Protein AF-A0AAP8GF86-F1 (afdb_monomer)

Foldseek 3Di:
DDDDDPVVCVVVVVVCPPPCVPVDVCPVQVVPEDPDPDWDKDKDWDADPNDIKIKIKTKYADPQQDPPTRPIDMDMDMPDPDDPVVVVVVVVVVCVVPRD

Mean predicted aligned error: 5.49 Å

InterPro domains:
  IPR002813 Arginine biosynthesis protein ArgJ [PF01960] (2-100)
  IPR002813 Arginine biosynthesis protein ArgJ [PTHR23100] (2-100)
  IPR016117 ArgJ-like domain superfamily [SSF56266] (2-100)

Solvent-accessible surface area (backbone atoms only — not comparable to full-atom values): 6351 Å² total; per-residue (Å²): 138,92,76,81,78,64,58,69,60,50,54,62,52,58,72,53,71,79,44,66,93,72,67,51,92,62,50,68,51,57,71,65,50,76,86,43,94,67,72,44,71,52,74,51,74,48,76,56,96,88,38,84,33,45,41,37,38,38,44,38,66,71,60,68,74,44,70,92,65,44,72,60,49,76,49,77,48,64,75,63,92,68,57,69,69,58,53,50,52,52,49,52,56,51,40,63,76,67,78,81

Secondary structure (DSSP, 8-state):
--PPP-HHHHHHHHHTTT-GGG--TTHHHHHT-SS-SS-EEEEEEEEETTEEEEEEEEEE-SSS--TTS---EEEEEE-----HHHHHHHHHHHHHTTT-

Sequence (100 aa):
MGEYLPMDKIKTGTEHIKDTNFATPGAFNEAILTTDTCTKHIAVSLKIDGKTVTIGGSAKGSGMIHPNMATMLAFITTDASIESNTLHQLLKSSTDHTFN

Organism: NCBI:txid158836

Radius of gyration: 16.62 Å; Cα contacts (8 Å, |Δi|>4): 93; chains: 1; bounding box: 40×23×39 Å

Structure (mmCIF, N/CA/C/O backbone):
data_AF-A0AAP8GF86-F1
#
_entry.id   AF-A0AAP8GF86-F1
#
loop_
_atom_site.group_PDB
_atom_site.id
_atom_site.type_symbol
_atom_site.label_atom_id
_atom_site.label_alt_id
_atom_site.label_comp_id
_atom_site.label_asym_id
_atom_site.label_entity_id
_atom_site.label_seq_id
_atom_site.pdbx_PDB_ins_code
_atom_site.Cartn_x
_atom_site.Cartn_y
_atom_site.Cartn_z
_atom_site.occupancy
_atom_site.B_iso_or_equiv
_atom_site.auth_seq_id
_atom_site.auth_comp_id
_atom_site.auth_asym_id
_atom_site.auth_atom_id
_atom_site.pdbx_PDB_model_num
ATOM 1 N N . MET A 1 1 ? 7.746 -8.778 -19.355 1.00 73.06 1 MET A N 1
ATOM 2 C CA . MET A 1 1 ? 7.346 -9.971 -18.570 1.00 73.06 1 MET A CA 1
ATOM 3 C C . MET A 1 1 ? 8.319 -11.091 -18.908 1.00 73.06 1 MET A C 1
ATOM 5 O O . MET A 1 1 ? 8.611 -11.233 -20.087 1.00 73.06 1 MET A O 1
ATOM 9 N 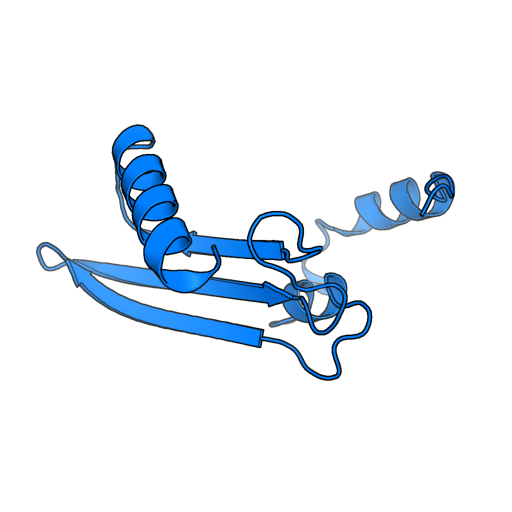N . GLY A 1 2 ? 8.813 -11.851 -17.925 1.00 87.19 2 GLY A N 1
ATOM 10 C CA . GLY A 1 2 ? 9.717 -12.993 -18.168 1.00 87.19 2 GLY A CA 1
ATOM 11 C C . GLY A 1 2 ? 11.201 -12.777 -17.835 1.00 87.19 2 GLY A C 1
ATOM 12 O O . GLY A 1 2 ? 12.013 -13.630 -18.166 1.00 87.19 2 GLY A O 1
ATOM 13 N N . GLU A 1 3 ? 11.563 -11.674 -17.175 1.00 92.12 3 GLU A N 1
ATOM 14 C CA . GLU A 1 3 ? 12.921 -11.455 -16.657 1.00 92.12 3 GLU A CA 1
ATOM 15 C C . GLU A 1 3 ? 13.049 -11.969 -15.219 1.00 92.12 3 GLU A C 1
ATOM 17 O O . GLU A 1 3 ? 12.126 -11.826 -14.413 1.00 92.12 3 GLU A O 1
ATOM 22 N N . TYR A 1 4 ? 14.202 -12.554 -14.887 1.00 95.25 4 TYR A N 1
ATOM 23 C CA . TYR A 1 4 ? 14.511 -12.940 -13.513 1.00 95.25 4 TYR A CA 1
ATOM 24 C C . TYR A 1 4 ? 14.786 -11.711 -12.646 1.00 95.25 4 TYR A C 1
ATOM 26 O O . TYR A 1 4 ? 15.385 -10.733 -13.091 1.00 95.25 4 TYR A O 1
ATOM 34 N N . LEU A 1 5 ? 14.395 -11.791 -11.373 1.00 94.88 5 LEU A N 1
ATOM 35 C CA . LEU A 1 5 ? 14.726 -10.753 -10.405 1.00 94.88 5 LEU A CA 1
ATOM 36 C C . LEU A 1 5 ? 16.251 -10.668 -10.213 1.00 94.88 5 LEU A C 1
ATOM 38 O O . LEU A 1 5 ? 16.906 -11.706 -10.076 1.00 94.88 5 LEU A O 1
ATOM 42 N N . PRO A 1 6 ? 16.831 -9.456 -10.135 1.00 96.12 6 PRO A N 1
ATOM 43 C CA . PRO A 1 6 ? 18.246 -9.274 -9.828 1.00 96.12 6 PRO A CA 1
ATOM 44 C C . PRO A 1 6 ? 18.502 -9.578 -8.343 1.00 96.12 6 PRO A C 1
ATOM 46 O O . PRO A 1 6 ? 18.534 -8.676 -7.504 1.00 96.12 6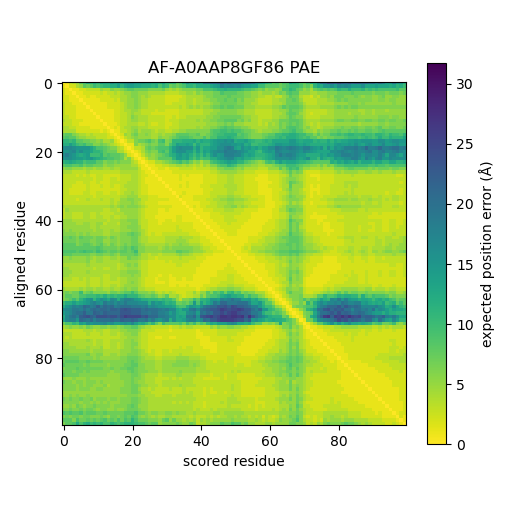 PRO A O 1
ATOM 49 N N . MET A 1 7 ? 18.657 -10.862 -8.012 1.00 97.19 7 MET A N 1
ATOM 50 C CA . MET A 1 7 ? 18.627 -11.359 -6.631 1.00 97.19 7 MET A CA 1
ATOM 51 C C . MET A 1 7 ? 19.682 -10.741 -5.711 1.00 97.19 7 MET A C 1
ATOM 53 O O . MET A 1 7 ? 19.392 -10.541 -4.534 1.00 97.19 7 MET A O 1
ATOM 57 N N . ASP A 1 8 ? 20.862 -10.392 -6.221 1.00 96.44 8 ASP A N 1
ATOM 58 C CA . ASP A 1 8 ? 21.897 -9.741 -5.409 1.00 96.44 8 ASP A CA 1
ATOM 59 C C . ASP A 1 8 ? 21.450 -8.349 -4.945 1.00 96.44 8 ASP A C 1
ATOM 61 O O . ASP A 1 8 ? 21.556 -8.024 -3.765 1.00 96.44 8 ASP A O 1
ATOM 65 N N . LYS A 1 9 ? 20.828 -7.565 -5.840 1.00 93.88 9 LYS A N 1
ATOM 66 C CA . LYS A 1 9 ? 20.259 -6.253 -5.493 1.00 93.88 9 LYS A CA 1
ATOM 67 C C . LYS A 1 9 ? 19.115 -6.383 -4.491 1.00 93.88 9 LYS A C 1
ATOM 69 O O . LYS A 1 9 ? 19.014 -5.567 -3.582 1.00 93.88 9 LYS A O 1
ATOM 74 N N . ILE A 1 10 ? 18.266 -7.402 -4.649 1.00 94.06 10 ILE A N 1
ATOM 75 C CA . ILE A 1 10 ? 17.156 -7.656 -3.722 1.00 94.06 10 ILE A CA 1
ATOM 76 C C . ILE A 1 10 ? 17.689 -7.970 -2.323 1.00 94.06 10 ILE A C 1
ATOM 78 O O . ILE A 1 10 ? 17.248 -7.341 -1.366 1.00 94.06 10 ILE A O 1
ATOM 82 N N . LYS A 1 11 ? 18.665 -8.878 -2.198 1.00 93.88 11 LYS A N 1
ATOM 83 C CA . LYS A 1 11 ? 19.262 -9.239 -0.903 1.00 93.88 11 LYS A CA 1
ATOM 84 C C . LYS A 1 11 ? 19.840 -8.012 -0.197 1.00 93.88 11 LYS A C 1
ATOM 86 O O . LYS A 1 11 ? 19.386 -7.685 0.897 1.00 93.88 11 LYS A O 1
ATOM 91 N N . THR A 1 12 ? 20.734 -7.278 -0.862 1.00 91.62 12 THR A N 1
ATOM 92 C CA . THR A 1 12 ? 21.335 -6.057 -0.299 1.00 91.62 12 THR A CA 1
ATOM 93 C C . THR A 1 12 ? 20.286 -4.989 0.021 1.00 91.62 12 THR A C 1
ATOM 95 O O . THR A 1 12 ? 20.372 -4.319 1.046 1.00 91.62 12 THR A O 1
ATOM 98 N N . GLY A 1 13 ? 19.257 -4.826 -0.815 1.00 89.44 13 GLY A N 1
ATOM 99 C CA . GLY A 1 13 ? 18.166 -3.888 -0.544 1.00 89.44 13 GLY A CA 1
ATOM 100 C C . GLY A 1 13 ? 17.380 -4.253 0.717 1.00 89.44 13 GLY A C 1
ATOM 101 O O . GLY A 1 13 ? 17.099 -3.388 1.544 1.00 89.44 13 GLY A O 1
ATOM 102 N N . THR A 1 14 ? 17.071 -5.540 0.905 1.00 90.56 14 THR A N 1
ATOM 103 C CA . THR A 1 14 ? 16.286 -6.007 2.059 1.00 90.56 14 THR A CA 1
ATOM 104 C C . THR A 1 14 ? 16.997 -5.858 3.402 1.00 90.56 14 THR A C 1
ATOM 106 O O . THR A 1 14 ? 16.323 -5.661 4.413 1.00 90.56 14 THR A O 1
ATOM 109 N N . GLU A 1 15 ? 18.333 -5.879 3.426 1.00 89.69 15 GLU A N 1
ATOM 110 C CA . GLU A 1 15 ? 19.129 -5.652 4.642 1.00 89.69 15 GLU A CA 1
ATOM 111 C C . GLU A 1 15 ? 18.887 -4.259 5.246 1.00 89.69 15 GLU A C 1
ATOM 113 O O . GLU A 1 15 ? 18.920 -4.099 6.465 1.00 89.69 15 GLU A O 1
ATOM 118 N N . HIS A 1 16 ? 18.548 -3.272 4.411 1.00 82.00 16 HIS A N 1
ATOM 119 C CA . HIS A 1 16 ? 18.365 -1.878 4.818 1.00 82.00 16 HIS A CA 1
ATOM 120 C C . HIS A 1 16 ? 16.905 -1.502 5.135 1.00 82.00 16 HIS A C 1
ATOM 122 O O . HIS A 1 16 ? 16.655 -0.412 5.637 1.00 82.00 16 HIS A O 1
ATOM 128 N N . ILE A 1 17 ? 15.923 -2.387 4.904 1.00 81.50 17 ILE A N 1
ATOM 129 C CA . ILE A 1 17 ? 14.486 -2.067 5.086 1.00 81.50 17 ILE A CA 1
ATOM 130 C C . ILE A 1 17 ? 14.132 -1.724 6.541 1.00 81.50 17 ILE A C 1
ATOM 132 O O . ILE A 1 17 ? 13.199 -0.966 6.793 1.00 81.50 17 ILE A O 1
ATOM 136 N N . LYS A 1 18 ? 14.856 -2.294 7.512 1.00 73.31 18 LYS A N 1
ATOM 137 C CA . LYS A 1 18 ? 14.610 -2.052 8.943 1.00 73.31 18 LYS A CA 1
ATOM 138 C C . LYS A 1 18 ? 15.294 -0.798 9.472 1.00 73.31 18 LYS A C 1
ATOM 140 O O . LYS A 1 18 ? 15.070 -0.443 10.628 1.00 73.31 18 LYS A O 1
ATOM 145 N N . ASP A 1 19 ? 16.140 -0.165 8.670 1.00 77.88 19 ASP A N 1
ATOM 146 C CA . ASP A 1 19 ? 16.827 1.036 9.098 1.00 77.88 19 ASP A CA 1
ATOM 147 C C . ASP A 1 19 ? 15.855 2.221 9.043 1.00 77.88 19 ASP A C 1
ATOM 149 O O . ASP A 1 19 ? 15.524 2.771 7.991 1.00 77.88 19 ASP A O 1
ATOM 153 N N . THR A 1 20 ? 15.373 2.601 10.226 1.00 71.50 20 THR A N 1
ATOM 154 C CA . THR A 1 20 ? 14.424 3.699 10.413 1.00 71.50 20 THR A CA 1
ATOM 155 C C . THR A 1 20 ? 15.002 5.053 10.014 1.00 71.50 20 THR A C 1
ATOM 157 O O . THR A 1 20 ? 14.229 5.988 9.821 1.00 71.50 20 THR A O 1
ATOM 160 N N . ASN A 1 21 ? 16.323 5.178 9.839 1.00 68.75 21 ASN A N 1
ATOM 161 C CA . ASN A 1 21 ? 16.931 6.397 9.302 1.00 68.75 21 ASN A CA 1
ATOM 162 C C . ASN A 1 21 ? 16.495 6.664 7.853 1.00 68.75 21 ASN A C 1
ATOM 164 O O . ASN A 1 21 ? 16.498 7.813 7.418 1.00 68.75 21 ASN A O 1
ATOM 168 N N . PHE A 1 22 ? 16.070 5.624 7.127 1.00 60.19 22 PHE A N 1
ATOM 169 C CA . PHE A 1 22 ? 15.518 5.729 5.775 1.00 60.19 22 PHE A CA 1
ATOM 170 C C . PHE A 1 22 ? 13.982 5.694 5.747 1.00 60.19 22 PHE A C 1
ATOM 172 O O . PHE A 1 22 ? 13.384 5.672 4.670 1.00 60.19 22 PHE A O 1
ATOM 179 N N . ALA A 1 23 ? 13.314 5.704 6.907 1.00 68.12 23 ALA A N 1
ATOM 180 C CA . ALA A 1 23 ? 11.857 5.733 6.982 1.00 68.12 23 ALA A CA 1
ATOM 181 C C . ALA A 1 23 ? 11.332 7.134 6.634 1.00 68.12 23 ALA A C 1
ATOM 183 O O . ALA A 1 23 ? 11.072 7.969 7.499 1.00 68.12 23 ALA A O 1
ATOM 184 N N . THR A 1 24 ? 11.180 7.404 5.340 1.00 79.44 24 THR A N 1
ATOM 185 C CA . THR A 1 24 ? 10.580 8.645 4.843 1.00 79.44 24 THR A CA 1
ATOM 186 C C . THR A 1 24 ? 9.072 8.462 4.634 1.00 79.44 24 THR A C 1
ATOM 188 O O . THR A 1 24 ? 8.657 7.468 4.026 1.00 79.44 24 THR A O 1
ATOM 191 N N . PRO A 1 25 ? 8.223 9.404 5.096 1.00 81.50 25 PRO A N 1
ATOM 192 C CA . PRO A 1 25 ? 6.804 9.399 4.763 1.00 81.50 25 PRO A CA 1
ATOM 193 C C . PRO A 1 25 ? 6.603 9.297 3.249 1.00 81.50 25 PRO A C 1
ATOM 195 O O . PRO A 1 25 ? 7.149 10.085 2.487 1.00 81.50 25 PRO A O 1
ATOM 198 N N . GLY A 1 26 ? 5.830 8.305 2.810 1.00 86.38 26 GLY A N 1
ATOM 199 C CA . GLY A 1 26 ? 5.538 8.098 1.393 1.00 86.38 26 GLY A CA 1
ATOM 200 C C . GLY A 1 26 ? 6.549 7.258 0.605 1.00 86.38 26 GLY A C 1
ATOM 201 O O . GLY A 1 26 ? 6.218 6.882 -0.517 1.00 86.38 26 GLY A O 1
ATOM 202 N N . ALA A 1 27 ? 7.690 6.858 1.184 1.00 90.12 27 ALA A N 1
ATOM 203 C CA . ALA A 1 27 ? 8.700 6.041 0.491 1.00 90.12 27 ALA A CA 1
ATOM 204 C C . ALA A 1 27 ? 8.123 4.741 -0.097 1.00 90.12 27 ALA A C 1
ATOM 206 O O . ALA A 1 27 ? 8.441 4.354 -1.217 1.00 90.12 27 ALA A O 1
ATOM 207 N N . PHE A 1 28 ? 7.204 4.092 0.627 1.00 91.50 28 PHE A N 1
ATOM 208 C CA . PHE A 1 28 ? 6.498 2.913 0.121 1.00 91.50 28 PHE A CA 1
ATOM 209 C C . PHE A 1 28 ? 5.662 3.220 -1.130 1.00 91.50 28 PHE A C 1
ATOM 211 O O . PHE A 1 28 ? 5.676 2.447 -2.083 1.00 91.50 28 PHE A O 1
ATOM 218 N N . ASN A 1 29 ? 4.956 4.355 -1.144 1.00 94.38 29 ASN A N 1
ATOM 219 C CA . ASN A 1 29 ? 4.088 4.738 -2.258 1.00 94.38 29 ASN A CA 1
ATOM 220 C C . ASN A 1 29 ? 4.893 4.977 -3.537 1.00 94.38 29 ASN A C 1
ATOM 222 O O . ASN A 1 29 ? 4.401 4.688 -4.623 1.00 94.38 29 ASN A O 1
ATOM 226 N N . GLU A 1 30 ? 6.110 5.504 -3.406 1.00 94.06 30 GLU A N 1
ATOM 227 C CA . GLU A 1 30 ? 7.043 5.691 -4.520 1.00 94.06 30 GLU A CA 1
ATOM 228 C C . GLU A 1 30 ? 7.652 4.362 -4.974 1.00 94.06 30 GLU A C 1
ATOM 230 O O . GLU A 1 30 ? 7.698 4.080 -6.171 1.00 94.06 30 GLU A O 1
ATOM 235 N N . ALA A 1 31 ? 8.057 3.511 -4.028 1.00 92.94 31 ALA A N 1
ATOM 236 C CA . ALA A 1 31 ? 8.741 2.251 -4.312 1.00 92.94 31 ALA A CA 1
ATOM 237 C C . ALA A 1 31 ? 7.900 1.249 -5.124 1.00 92.94 31 ALA A C 1
ATOM 239 O O . ALA A 1 31 ? 8.459 0.379 -5.791 1.00 92.94 31 ALA A O 1
ATOM 240 N N . ILE A 1 32 ? 6.567 1.349 -5.072 1.00 94.31 32 ILE A N 1
ATOM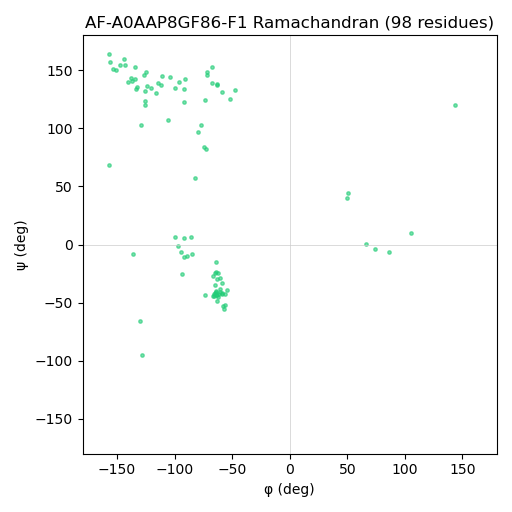 241 C CA . ILE A 1 32 ? 5.665 0.456 -5.813 1.00 94.31 32 ILE A CA 1
ATOM 242 C C . ILE A 1 32 ? 5.330 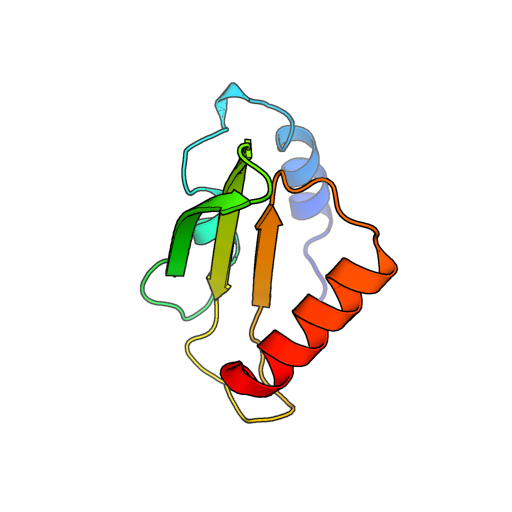0.950 -7.228 1.00 94.31 32 ILE A C 1
ATOM 244 O O . ILE A 1 32 ? 4.699 0.208 -7.988 1.00 94.31 32 ILE A O 1
ATOM 248 N N . LEU A 1 33 ? 5.696 2.183 -7.595 1.00 94.56 33 LEU A N 1
ATOM 249 C CA . LEU A 1 33 ? 5.352 2.753 -8.899 1.00 94.56 33 LEU A CA 1
ATOM 250 C C . LEU A 1 33 ? 6.070 2.033 -10.045 1.00 94.56 33 LEU A C 1
ATOM 252 O O . LEU A 1 33 ? 7.153 1.473 -9.896 1.00 94.56 33 LEU A O 1
ATOM 256 N N . THR A 1 34 ? 5.444 2.064 -11.220 1.00 92.94 34 THR A N 1
ATOM 257 C CA . THR A 1 34 ? 6.060 1.579 -12.466 1.00 92.94 34 THR A CA 1
ATOM 258 C C . THR A 1 34 ? 5.958 2.641 -13.553 1.00 92.94 34 THR A C 1
ATOM 260 O O . THR A 1 34 ? 6.764 3.559 -13.596 1.00 92.94 34 THR A O 1
ATOM 263 N N . THR A 1 35 ? 4.933 2.568 -14.400 1.00 92.88 35 THR A N 1
ATOM 264 C CA . THR A 1 35 ? 4.616 3.588 -15.413 1.00 92.88 35 THR A CA 1
ATOM 265 C C . THR A 1 35 ? 3.758 4.726 -14.855 1.00 92.88 35 THR A C 1
ATOM 267 O O . THR A 1 35 ? 3.214 5.538 -15.600 1.00 92.88 35 THR A O 1
ATOM 270 N N . ASP A 1 36 ? 3.516 4.734 -13.549 1.00 94.44 36 ASP A N 1
ATOM 271 C CA . ASP A 1 36 ? 2.743 5.755 -12.858 1.00 94.44 36 ASP A CA 1
ATOM 272 C C . ASP A 1 36 ? 3.487 7.098 -12.874 1.00 94.44 36 ASP A C 1
ATOM 274 O O . ASP A 1 36 ? 4.690 7.142 -12.647 1.00 94.44 36 ASP A O 1
ATOM 278 N N . THR A 1 37 ? 2.772 8.205 -13.088 1.00 95.62 37 THR A N 1
ATOM 279 C CA . THR A 1 37 ? 3.358 9.562 -13.072 1.00 95.62 37 THR A CA 1
ATOM 280 C C . THR A 1 37 ? 3.290 10.240 -11.702 1.00 95.62 37 THR A C 1
ATOM 282 O O . THR A 1 37 ? 3.887 11.293 -11.502 1.00 95.62 37 THR A O 1
ATOM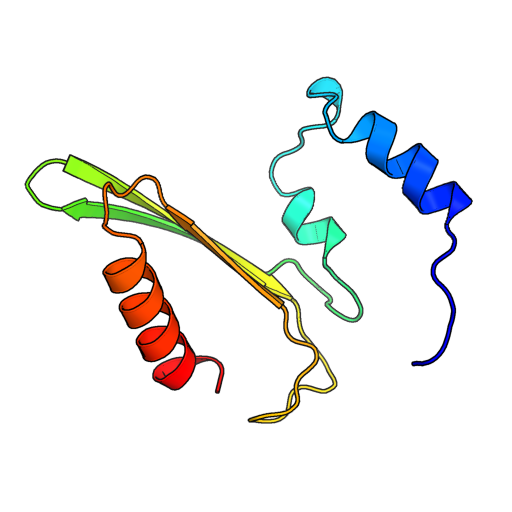 285 N N . CYS A 1 38 ? 2.546 9.659 -10.759 1.00 96.00 38 CYS A N 1
ATOM 286 C CA . CYS A 1 38 ? 2.376 10.162 -9.401 1.00 96.00 38 CYS A CA 1
ATOM 287 C C . CYS A 1 38 ? 1.978 9.038 -8.430 1.00 96.00 38 CYS A C 1
ATOM 289 O O . CYS A 1 38 ? 1.407 8.010 -8.830 1.00 96.00 38 CYS A O 1
ATOM 291 N N . THR A 1 39 ? 2.252 9.261 -7.143 1.00 97.00 39 THR A N 1
ATOM 292 C CA . THR A 1 39 ? 1.807 8.392 -6.047 1.00 97.00 39 THR A CA 1
ATOM 293 C C . THR A 1 39 ? 0.299 8.521 -5.818 1.00 97.00 39 THR A C 1
ATOM 295 O O . THR A 1 39 ? -0.287 9.5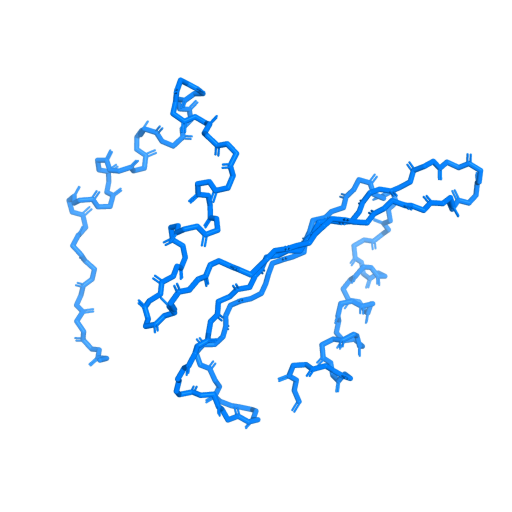82 -6.037 1.00 97.00 39 THR A O 1
ATOM 298 N N . LYS A 1 40 ? -0.349 7.435 -5.375 1.00 96.00 40 LYS A N 1
ATOM 299 C CA . LYS A 1 40 ? -1.795 7.395 -5.095 1.00 96.00 40 LYS A CA 1
ATOM 300 C C . LYS A 1 40 ? -1.997 6.815 -3.703 1.00 96.00 40 LYS A C 1
ATOM 302 O O . LYS A 1 40 ? -1.841 5.614 -3.505 1.00 96.00 40 LYS A O 1
ATOM 307 N N . HIS A 1 41 ? -2.285 7.671 -2.733 1.00 95.94 41 HIS A N 1
ATOM 308 C CA . HIS A 1 41 ? -2.461 7.266 -1.344 1.00 95.94 41 HIS A CA 1
ATOM 309 C C . HIS A 1 41 ? -3.488 8.152 -0.641 1.00 95.94 41 HIS A C 1
ATOM 311 O O . HIS A 1 41 ? -3.702 9.298 -1.035 1.00 95.94 41 HIS A O 1
ATOM 317 N N . ILE A 1 42 ? -4.126 7.615 0.393 1.00 96.50 42 ILE A N 1
ATOM 318 C CA . ILE A 1 42 ? -5.095 8.329 1.226 1.00 96.50 42 ILE A CA 1
ATOM 319 C C . ILE A 1 42 ? -5.079 7.756 2.643 1.00 96.50 42 ILE A C 1
ATOM 321 O O . ILE A 1 42 ? -4.807 6.573 2.832 1.00 96.50 42 ILE A O 1
ATOM 325 N N . ALA A 1 43 ? -5.385 8.582 3.638 1.00 96.31 43 ALA A N 1
ATOM 326 C CA . ALA A 1 43 ? -5.677 8.128 4.990 1.00 96.31 43 ALA A CA 1
ATOM 327 C C . ALA A 1 43 ? -6.952 8.810 5.486 1.00 96.31 43 ALA A C 1
ATOM 329 O O . ALA A 1 43 ? -7.133 10.013 5.289 1.00 96.31 43 ALA A O 1
ATOM 330 N N . VAL A 1 44 ? -7.835 8.040 6.114 1.00 97.44 44 VAL A N 1
ATOM 331 C CA . VAL A 1 44 ? -9.083 8.532 6.706 1.00 97.44 44 VAL A CA 1
ATOM 332 C C . VAL A 1 44 ? -9.172 8.093 8.160 1.00 97.44 44 VAL A C 1
ATOM 334 O O . VAL A 1 44 ? -8.736 6.997 8.508 1.00 97.44 44 VAL A O 1
ATOM 337 N N . SER A 1 45 ? -9.763 8.937 9.002 1.00 98.06 45 SER A N 1
ATOM 338 C CA . SER A 1 45 ? -10.035 8.615 10.403 1.00 98.06 45 SER A CA 1
ATOM 339 C C . SER A 1 45 ? -11.517 8.792 10.708 1.00 98.06 45 SER A C 1
ATOM 341 O O . SER A 1 45 ? -12.132 9.777 10.298 1.00 98.06 45 SER A O 1
ATOM 343 N N . LEU A 1 46 ? -12.091 7.842 11.440 1.00 97.12 46 LEU A N 1
ATOM 344 C CA . LEU A 1 46 ? -13.508 7.811 11.791 1.00 97.12 46 LEU A CA 1
ATOM 345 C C . LEU A 1 46 ? -13.718 7.245 13.196 1.00 97.12 46 LEU A C 1
ATOM 347 O O . LEU A 1 46 ? -12.853 6.559 13.732 1.00 97.12 46 LEU A O 1
ATOM 351 N N . LYS A 1 47 ? -14.872 7.539 13.805 1.00 97.44 47 LYS A N 1
ATOM 352 C CA . LYS A 1 47 ? -15.250 6.957 15.097 1.00 97.44 47 LYS A CA 1
ATOM 353 C C . LYS A 1 47 ? -16.066 5.684 14.894 1.00 97.44 47 LYS A C 1
ATOM 355 O O . LYS A 1 47 ? -17.129 5.741 14.285 1.00 97.44 47 LYS A O 1
ATOM 360 N N . ILE A 1 48 ? -15.597 4.577 15.459 1.00 94.19 48 ILE A N 1
ATOM 361 C CA . ILE A 1 48 ? -16.291 3.284 15.511 1.00 94.19 48 ILE A CA 1
ATOM 362 C C . ILE A 1 48 ? -16.343 2.873 16.981 1.00 94.19 48 ILE A C 1
ATOM 364 O O . ILE A 1 48 ? -15.312 2.861 17.651 1.00 94.19 48 ILE A O 1
ATOM 368 N N . ASP A 1 49 ? -17.542 2.630 17.511 1.00 93.25 49 ASP A N 1
ATOM 369 C CA . ASP A 1 49 ? -17.763 2.297 18.929 1.00 93.25 49 ASP A CA 1
ATOM 370 C C . ASP A 1 49 ? -17.070 3.266 19.904 1.00 93.25 49 ASP A C 1
ATOM 372 O O . ASP A 1 49 ? -16.460 2.888 20.904 1.00 93.25 49 ASP A O 1
ATOM 376 N N . GLY A 1 50 ? -17.110 4.560 19.569 1.00 95.06 50 GLY A N 1
ATOM 377 C CA . GLY A 1 50 ? -16.489 5.627 20.355 1.00 95.06 50 GLY A CA 1
ATOM 378 C C . GLY A 1 50 ? -14.960 5.709 20.263 1.00 95.06 50 GLY A C 1
ATOM 379 O O . GLY A 1 50 ? -14.390 6.662 20.795 1.00 95.06 50 GLY A O 1
ATOM 380 N N . LYS A 1 51 ? -14.291 4.784 19.563 1.00 96.38 51 LYS A N 1
ATOM 381 C CA . LYS A 1 51 ? -12.841 4.802 19.319 1.00 96.38 51 LYS A CA 1
ATOM 382 C C . LYS A 1 51 ? -12.528 5.418 17.962 1.00 96.38 51 LYS A C 1
ATOM 384 O O . LYS A 1 51 ? -13.226 5.161 16.985 1.00 96.38 51 LYS A O 1
ATOM 389 N N . THR A 1 52 ? -11.470 6.219 17.895 1.00 98.06 52 THR A N 1
ATOM 390 C CA . THR A 1 52 ? -10.928 6.675 16.612 1.00 98.06 52 THR A CA 1
ATOM 391 C C . THR A 1 52 ? -10.198 5.514 15.950 1.00 98.06 52 THR A C 1
ATOM 393 O O . THR A 1 52 ? -9.296 4.941 16.552 1.00 98.06 52 THR A O 1
ATOM 396 N N . VAL A 1 53 ? -10.599 5.198 14.726 1.00 97.88 53 VAL A N 1
ATOM 397 C CA . VAL A 1 53 ? -9.974 4.213 13.844 1.00 97.88 53 VAL A CA 1
ATOM 398 C C . VAL A 1 53 ? -9.397 4.952 12.646 1.00 97.88 53 VAL A C 1
ATOM 400 O O . VAL A 1 53 ? -10.041 5.858 12.111 1.00 97.88 53 VAL A O 1
ATOM 403 N N . THR A 1 54 ? -8.206 4.557 12.219 1.00 98.12 54 THR A N 1
ATOM 404 C CA . THR A 1 54 ? -7.522 5.065 11.031 1.00 98.12 54 THR A CA 1
ATOM 405 C C . THR A 1 54 ? -7.443 3.975 9.973 1.00 98.12 54 THR A C 1
ATOM 407 O O . THR A 1 54 ? -7.145 2.814 10.264 1.00 98.12 54 THR A O 1
ATOM 410 N N . ILE A 1 55 ? -7.703 4.351 8.725 1.00 97.06 55 ILE A N 1
ATOM 411 C CA . ILE A 1 55 ? -7.571 3.486 7.555 1.00 97.06 55 ILE A CA 1
ATOM 412 C C . ILE A 1 55 ? -6.659 4.191 6.555 1.00 97.06 55 ILE A C 1
ATOM 414 O O . ILE A 1 55 ? -6.957 5.303 6.120 1.00 97.06 55 ILE A O 1
ATOM 418 N N . GLY A 1 56 ? -5.545 3.553 6.210 1.00 96.38 56 GLY A N 1
ATOM 419 C CA . GLY A 1 56 ? -4.610 3.990 5.182 1.00 96.38 56 GLY A CA 1
ATOM 420 C C . GLY A 1 56 ? -4.772 3.166 3.910 1.00 96.38 56 GLY A C 1
ATOM 421 O O . GLY A 1 56 ? -5.030 1.966 3.969 1.00 96.38 56 GLY A O 1
ATOM 422 N N . GLY A 1 57 ? -4.601 3.804 2.759 1.00 95.50 57 GLY A N 1
ATOM 423 C CA . GLY A 1 57 ? -4.636 3.161 1.455 1.00 95.50 57 GLY A CA 1
ATOM 424 C C . GLY A 1 57 ? -3.521 3.663 0.549 1.00 95.50 57 GLY A C 1
ATOM 425 O O . GLY A 1 57 ? -3.214 4.855 0.539 1.00 95.50 57 GLY A O 1
ATOM 426 N N . SER A 1 58 ? -2.931 2.757 -0.225 1.00 96.56 58 SER A N 1
ATOM 427 C CA . SER A 1 58 ? -1.951 3.060 -1.270 1.00 96.56 58 SER A CA 1
ATOM 428 C C . SER A 1 58 ? -2.192 2.179 -2.487 1.00 96.56 58 SER A C 1
ATOM 430 O O . SER A 1 58 ? -2.500 0.997 -2.335 1.00 96.56 58 SER A O 1
ATOM 432 N N . ALA A 1 59 ? -2.063 2.733 -3.689 1.00 95.19 59 ALA A N 1
ATOM 433 C CA . ALA A 1 59 ? -2.241 1.990 -4.928 1.00 95.19 59 ALA A CA 1
ATOM 434 C C . ALA A 1 59 ? -1.262 2.423 -6.028 1.00 95.19 59 ALA A C 1
ATOM 436 O O . ALA A 1 59 ? -0.803 3.565 -6.079 1.00 95.19 59 ALA A O 1
ATOM 437 N N . LYS A 1 60 ? -0.991 1.506 -6.958 1.00 94.44 60 LYS A N 1
ATOM 438 C CA . LYS A 1 60 ? -0.268 1.763 -8.210 1.00 94.44 60 LYS A CA 1
ATOM 439 C C . LYS A 1 60 ? -0.985 1.100 -9.381 1.00 94.44 60 LYS A C 1
ATOM 441 O O . LYS A 1 60 ? -1.622 0.056 -9.228 1.00 94.44 60 LYS A O 1
ATOM 446 N N . GLY A 1 61 ? -0.802 1.672 -10.559 1.00 91.00 61 GLY A N 1
ATOM 447 C CA . GLY A 1 61 ? -1.383 1.220 -11.811 1.00 91.00 61 GLY A CA 1
ATOM 448 C C . GLY A 1 61 ? -1.751 2.418 -12.680 1.00 91.00 61 GLY A C 1
ATOM 449 O O . GLY A 1 61 ? -2.557 3.256 -12.282 1.00 91.00 61 GLY A O 1
ATOM 450 N N . SER A 1 62 ? -1.165 2.496 -13.874 1.00 85.94 62 SER A N 1
ATOM 451 C CA . SER A 1 62 ? -1.466 3.532 -14.878 1.00 85.94 62 SER A CA 1
ATOM 452 C C . SER A 1 62 ? -1.617 2.987 -16.303 1.00 85.94 62 SER A C 1
ATOM 454 O O . SER A 1 62 ? -2.027 3.715 -17.201 1.00 85.94 62 SER A O 1
ATOM 456 N N . GLY A 1 63 ? -1.302 1.708 -16.517 1.00 79.81 63 GLY A N 1
ATOM 457 C CA . GLY A 1 63 ? -1.368 1.017 -17.800 1.00 79.81 63 GLY A CA 1
ATOM 458 C C . GLY A 1 63 ? -1.502 -0.490 -17.588 1.00 79.81 63 GLY A C 1
ATOM 459 O O . GLY A 1 63 ? -1.276 -0.979 -16.481 1.00 79.81 63 GLY A O 1
ATOM 460 N N . MET A 1 64 ? -1.908 -1.220 -18.634 1.00 79.81 64 MET A N 1
ATOM 461 C CA . MET A 1 64 ? -2.325 -2.631 -18.523 1.00 79.81 64 MET A CA 1
ATOM 462 C C . MET A 1 64 ? -3.373 -2.834 -17.414 1.00 79.81 64 MET A C 1
ATOM 464 O O . MET A 1 64 ? -3.255 -3.742 -16.592 1.00 79.81 64 MET A O 1
ATOM 468 N N . ILE A 1 65 ? -4.366 -1.939 -17.366 1.00 67.94 65 ILE A N 1
ATOM 469 C CA . ILE A 1 65 ? -5.495 -2.005 -16.438 1.00 67.94 65 ILE A CA 1
ATOM 470 C C . ILE A 1 65 ? -6.726 -2.441 -17.232 1.00 67.94 65 ILE A C 1
ATOM 472 O O . ILE A 1 65 ? -7.245 -1.678 -18.042 1.00 67.94 65 ILE A O 1
ATOM 476 N N . HIS A 1 66 ? -7.160 -3.682 -17.027 1.00 57.53 66 HIS A N 1
ATOM 477 C CA . HIS A 1 66 ? -8.406 -4.232 -17.556 1.00 57.53 66 HIS A CA 1
ATOM 478 C C . HIS A 1 66 ? -9.118 -4.990 -16.424 1.00 57.53 66 HIS A C 1
ATOM 480 O O . HIS A 1 66 ? -8.424 -5.663 -15.651 1.00 57.53 66 HIS A O 1
ATOM 486 N N . PRO A 1 67 ? -10.462 -4.933 -16.323 1.00 53.56 67 PRO A N 1
ATOM 487 C CA . PRO A 1 67 ? -11.221 -5.744 -15.371 1.00 53.56 67 PRO A CA 1
ATOM 488 C C . PRO A 1 67 ? -10.771 -7.209 -15.428 1.00 53.56 67 PRO A C 1
ATOM 490 O O . PRO A 1 67 ? -10.606 -7.768 -16.516 1.00 53.56 67 PRO A O 1
ATOM 493 N N . ASN A 1 68 ? -10.530 -7.827 -14.273 1.00 52.16 68 ASN A N 1
ATOM 494 C CA . ASN A 1 68 ? -10.075 -9.218 -14.132 1.00 52.16 68 ASN A CA 1
ATOM 495 C C . ASN A 1 68 ? -8.662 -9.597 -14.641 1.00 52.16 68 ASN A C 1
ATOM 497 O O . ASN A 1 68 ? -8.295 -10.757 -14.480 1.00 52.16 68 ASN A O 1
ATOM 501 N N . MET A 1 69 ? -7.844 -8.690 -15.201 1.00 47.31 69 MET A N 1
ATOM 502 C CA . MET A 1 69 ? -6.409 -8.931 -15.486 1.00 47.31 69 MET A CA 1
ATOM 503 C C . MET A 1 69 ? -5.626 -7.609 -15.582 1.00 47.31 69 MET A C 1
ATOM 505 O O . MET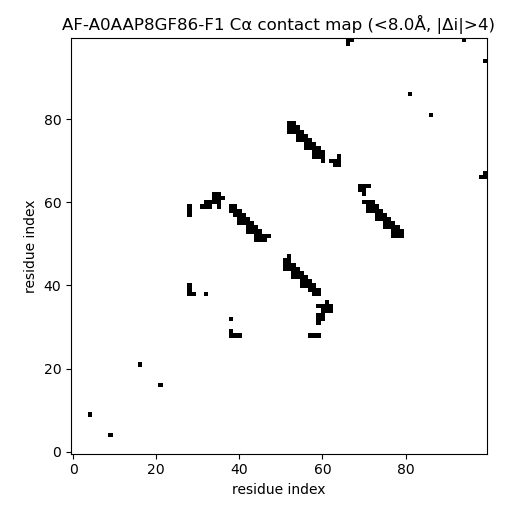 A 1 69 ? -5.160 -7.214 -16.651 1.00 47.31 69 MET A O 1
ATOM 509 N N . ALA A 1 70 ? -5.474 -6.912 -14.457 1.00 59.41 70 ALA A N 1
ATOM 510 C CA . ALA A 1 70 ? -4.683 -5.688 -14.369 1.00 59.41 70 ALA A CA 1
ATOM 511 C C . ALA A 1 70 ? -3.406 -5.896 -13.544 1.00 59.41 70 ALA A C 1
ATOM 513 O O . ALA A 1 70 ? -3.427 -6.583 -12.525 1.00 59.41 70 ALA A O 1
ATOM 514 N N . THR A 1 71 ? -2.302 -5.236 -13.915 1.00 73.44 71 THR A N 1
ATOM 515 C CA . THR A 1 71 ? -1.113 -5.129 -13.037 1.00 73.44 71 THR A CA 1
ATOM 516 C C . THR A 1 71 ? -1.310 -3.996 -12.023 1.00 73.44 71 THR A C 1
ATOM 518 O O . THR A 1 71 ? -0.538 -3.033 -11.972 1.00 73.44 71 THR A O 1
ATOM 521 N N . MET A 1 72 ? -2.387 -4.085 -11.244 1.00 86.62 72 MET A N 1
ATOM 522 C CA . MET A 1 72 ? -2.705 -3.137 -10.183 1.00 86.62 72 MET A CA 1
ATOM 523 C C . MET A 1 72 ? -2.281 -3.724 -8.837 1.00 86.62 72 MET A C 1
ATOM 525 O O . MET A 1 72 ? -2.559 -4.887 -8.554 1.00 86.62 72 MET A O 1
ATOM 529 N N . LEU A 1 73 ? -1.627 -2.916 -8.004 1.00 92.12 73 LEU A N 1
ATOM 530 C CA . LEU A 1 73 ? -1.398 -3.256 -6.599 1.00 92.12 73 LEU A CA 1
ATOM 531 C C . LEU A 1 73 ? -2.131 -2.226 -5.749 1.00 92.12 73 LEU A C 1
ATOM 533 O O . LEU A 1 73 ? -1.974 -1.029 -5.983 1.00 92.12 73 LEU A O 1
ATOM 537 N N . ALA A 1 74 ? -2.908 -2.694 -4.778 1.00 93.12 74 ALA A N 1
ATOM 538 C CA . ALA A 1 74 ? -3.584 -1.862 -3.794 1.00 93.12 74 ALA A CA 1
ATOM 539 C C . ALA A 1 74 ? -3.365 -2.460 -2.401 1.00 93.12 74 ALA A C 1
ATOM 541 O O . ALA A 1 74 ? -3.502 -3.668 -2.205 1.00 93.12 74 ALA A O 1
ATOM 542 N N . PHE A 1 75 ? -3.012 -1.610 -1.444 1.00 94.19 75 PHE A N 1
ATOM 543 C CA . PHE A 1 75 ? -2.701 -1.974 -0.068 1.00 94.19 75 PHE A CA 1
ATOM 544 C C . PHE A 1 75 ? -3.574 -1.147 0.867 1.00 94.19 75 PHE A C 1
ATOM 546 O O . PHE A 1 75 ? -3.652 0.071 0.713 1.00 94.19 75 PHE A O 1
ATOM 553 N N . ILE A 1 76 ? -4.200 -1.808 1.840 1.00 94.56 76 ILE A N 1
ATOM 554 C CA . ILE A 1 76 ? -4.991 -1.173 2.894 1.00 94.56 76 ILE A CA 1
ATOM 555 C C . ILE A 1 76 ? -4.382 -1.539 4.245 1.00 94.56 76 ILE A C 1
ATOM 557 O O . ILE A 1 76 ? -4.065 -2.703 4.493 1.00 94.56 76 ILE A O 1
ATOM 561 N N . THR A 1 77 ? -4.233 -0.551 5.121 1.00 94.38 77 THR A N 1
ATOM 562 C CA . THR A 1 77 ? -3.815 -0.729 6.514 1.00 94.38 77 THR A CA 1
ATOM 563 C C . THR A 1 77 ? -4.845 -0.102 7.440 1.00 94.38 77 THR A C 1
ATOM 565 O O . THR A 1 77 ? -5.499 0.878 7.091 1.00 94.38 77 THR A O 1
ATOM 568 N N . THR A 1 78 ? -5.023 -0.668 8.629 1.00 96.38 78 THR A N 1
ATOM 569 C CA . THR A 1 78 ? -5.910 -0.094 9.640 1.00 96.38 78 THR A CA 1
ATOM 570 C C . THR A 1 78 ? -5.465 -0.491 11.040 1.00 96.38 78 THR A C 1
ATOM 572 O O . THR A 1 78 ? -4.864 -1.549 11.223 1.00 96.38 78 THR A O 1
ATOM 575 N N . ASP A 1 79 ? -5.754 0.367 12.014 1.00 96.19 79 ASP A N 1
ATOM 576 C CA . ASP A 1 79 ? -5.606 0.097 13.447 1.00 96.19 79 ASP A CA 1
ATOM 577 C C . ASP A 1 79 ? -6.897 -0.465 14.082 1.00 96.19 79 ASP A C 1
ATOM 579 O O . ASP A 1 79 ? -6.958 -0.672 15.297 1.00 96.19 79 ASP A O 1
ATOM 583 N N . ALA A 1 80 ? -7.930 -0.743 13.273 1.00 95.62 80 ALA A N 1
ATOM 584 C CA . ALA A 1 80 ? -9.172 -1.345 13.735 1.00 95.62 80 ALA A CA 1
ATOM 585 C C . ALA A 1 80 ? -8.918 -2.711 14.391 1.00 95.62 80 ALA A C 1
ATOM 587 O O . ALA A 1 80 ? -8.289 -3.597 13.814 1.00 95.62 80 ALA A O 1
ATOM 588 N N . SER A 1 81 ? -9.487 -2.915 15.580 1.00 95.00 81 SER A N 1
ATOM 589 C CA . SER A 1 81 ? -9.560 -4.239 16.197 1.00 95.00 81 SER A CA 1
ATOM 590 C C . SER A 1 81 ? -10.714 -5.009 15.554 1.00 95.00 81 SER A C 1
ATOM 592 O O . SER A 1 81 ? -11.875 -4.804 15.902 1.00 95.00 81 SER A O 1
ATOM 594 N N . ILE A 1 82 ? -10.392 -5.838 14.563 1.00 94.12 82 ILE A N 1
ATOM 595 C CA . ILE A 1 82 ? -11.360 -6.581 13.756 1.00 94.12 82 ILE A CA 1
ATOM 596 C C . ILE A 1 82 ? -10.880 -8.012 13.519 1.00 94.12 82 ILE A C 1
ATOM 598 O O . ILE A 1 82 ? -9.692 -8.266 13.325 1.00 94.12 82 ILE A O 1
ATOM 602 N N . GLU A 1 83 ? -11.823 -8.951 13.510 1.00 96.75 83 GLU A N 1
ATOM 603 C CA . GLU A 1 83 ? -11.555 -10.345 13.169 1.00 96.75 83 GLU A CA 1
ATOM 604 C C . GLU A 1 83 ? -11.080 -10.491 11.719 1.00 96.75 83 GLU A C 1
ATOM 606 O O . GLU A 1 83 ? -11.652 -9.909 10.794 1.00 96.75 83 GLU A O 1
ATOM 611 N N . SER A 1 84 ? -10.066 -11.334 11.510 1.00 94.62 84 SER A N 1
ATOM 612 C CA . SER A 1 84 ? -9.414 -11.515 10.203 1.00 94.62 84 SER A CA 1
ATOM 613 C C . SER A 1 84 ? -10.399 -11.914 9.095 1.00 94.62 84 SER A C 1
ATOM 615 O O . SER A 1 84 ? -10.376 -11.351 8.000 1.00 94.62 84 SER A O 1
ATOM 617 N N . ASN A 1 85 ? -11.332 -12.829 9.388 1.00 97.12 85 ASN A N 1
ATOM 618 C CA . ASN A 1 85 ? -12.331 -13.265 8.410 1.00 97.12 85 ASN A CA 1
ATOM 619 C C . ASN A 1 85 ? -13.286 -12.126 8.010 1.00 97.12 85 ASN A C 1
ATOM 621 O O . ASN A 1 85 ? -13.586 -11.954 6.830 1.00 97.12 85 ASN A O 1
ATOM 625 N N . THR A 1 86 ? -13.722 -11.315 8.976 1.00 95.50 86 THR A N 1
ATOM 626 C CA . THR A 1 86 ? -14.580 -10.151 8.716 1.00 95.50 86 THR A CA 1
ATOM 627 C C . THR A 1 86 ? -13.834 -9.105 7.894 1.00 95.50 86 THR A C 1
ATOM 629 O O . THR A 1 86 ? -14.371 -8.605 6.907 1.00 95.50 86 THR A O 1
ATOM 632 N N . LEU A 1 87 ? -12.573 -8.817 8.238 1.00 94.56 87 LEU A N 1
ATOM 633 C CA . LEU A 1 87 ? -11.730 -7.900 7.471 1.00 94.56 87 LEU A CA 1
ATOM 634 C C . LEU A 1 87 ? -11.552 -8.374 6.024 1.00 94.56 87 LEU A C 1
ATOM 636 O O . LEU A 1 87 ? -11.681 -7.579 5.096 1.00 94.56 87 LEU A O 1
ATOM 640 N N . HIS A 1 88 ? -11.323 -9.671 5.817 1.00 94.25 88 HIS A N 1
ATOM 641 C CA . HIS A 1 88 ? -11.199 -10.251 4.482 1.00 94.25 88 HIS A CA 1
ATOM 642 C C . HIS A 1 88 ? -12.501 -10.140 3.671 1.00 94.25 88 HIS A C 1
ATOM 644 O O . HIS A 1 88 ? -12.468 -9.813 2.485 1.00 94.25 88 HIS A O 1
ATOM 650 N N . GLN A 1 89 ? -13.660 -10.367 4.296 1.00 96.31 89 GLN A N 1
ATOM 651 C CA . GLN A 1 89 ? -14.961 -10.189 3.642 1.00 96.31 89 GLN A CA 1
ATOM 652 C C . GLN A 1 89 ? -15.211 -8.728 3.243 1.00 96.31 89 GLN A C 1
ATOM 654 O O . GLN A 1 89 ? -15.650 -8.47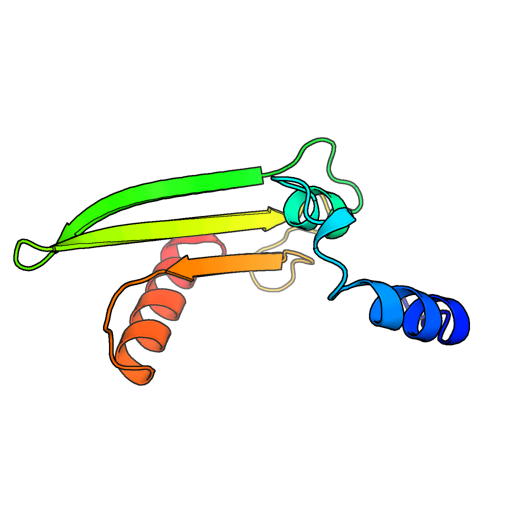2 2.119 1.00 96.31 89 GLN A O 1
ATOM 659 N N . LEU A 1 90 ? -14.893 -7.777 4.128 1.00 93.94 90 LEU A N 1
ATOM 660 C CA . LEU A 1 90 ? -14.991 -6.344 3.840 1.00 93.94 90 LEU A CA 1
ATOM 661 C C . LEU A 1 90 ? -14.058 -5.939 2.699 1.00 93.94 90 LEU A C 1
ATOM 663 O O . LEU A 1 90 ? -14.490 -5.232 1.787 1.00 93.94 90 LEU A O 1
ATOM 667 N N . LEU A 1 91 ? -12.811 -6.419 2.721 1.00 93.19 91 LEU A N 1
ATOM 668 C CA . LEU A 1 91 ? -11.843 -6.182 1.655 1.00 93.19 91 LEU A CA 1
ATOM 669 C C . LEU A 1 91 ? -12.383 -6.700 0.320 1.00 93.19 91 LEU A C 1
ATOM 671 O O . LEU A 1 91 ? -12.489 -5.920 -0.620 1.00 93.19 91 LEU A O 1
ATOM 675 N N . LYS A 1 92 ? -12.808 -7.970 0.259 1.00 93.12 92 LYS A N 1
ATOM 676 C CA . LYS A 1 92 ? -13.350 -8.579 -0.964 1.00 93.12 92 LYS A CA 1
ATOM 677 C C . LYS A 1 92 ? -14.535 -7.784 -1.513 1.00 93.12 92 LYS A C 1
ATOM 679 O O . LYS A 1 92 ? -14.533 -7.418 -2.683 1.00 93.12 92 LYS A O 1
ATOM 684 N N . SER A 1 93 ? -15.527 -7.504 -0.668 1.00 94.69 93 SER A N 1
ATOM 685 C CA . SER A 1 93 ? -16.716 -6.745 -1.068 1.00 94.69 93 SER A CA 1
ATOM 686 C C . SER A 1 93 ? -16.350 -5.355 -1.596 1.00 94.69 93 SER A C 1
ATOM 688 O O . SER A 1 93 ? -16.874 -4.923 -2.620 1.00 94.69 93 SER A O 1
ATOM 690 N N . SER A 1 94 ? -15.408 -4.671 -0.941 1.00 91.81 94 SER A N 1
ATOM 691 C CA . SER A 1 94 ? -14.959 -3.342 -1.367 1.00 91.81 94 SER A CA 1
ATOM 692 C C . SER A 1 94 ? -14.229 -3.402 -2.708 1.00 91.81 94 SER A C 1
ATOM 694 O O . SER A 1 94 ? -14.502 -2.587 -3.585 1.00 91.81 94 SER A O 1
ATOM 696 N N . THR A 1 95 ? -13.337 -4.380 -2.895 1.00 90.25 95 THR A N 1
ATOM 697 C CA . THR A 1 95 ? -12.612 -4.594 -4.157 1.00 90.25 95 THR A CA 1
ATOM 698 C C . THR A 1 95 ? -13.571 -4.887 -5.313 1.00 90.25 95 THR A C 1
ATOM 700 O O . THR A 1 95 ? -13.399 -4.302 -6.380 1.00 90.25 95 THR A O 1
ATOM 703 N N . ASP A 1 96 ? -14.613 -5.695 -5.088 1.00 89.31 96 ASP A N 1
ATOM 704 C CA . ASP A 1 96 ? -15.627 -6.035 -6.100 1.00 89.31 96 ASP A CA 1
ATOM 705 C C . ASP A 1 96 ? -16.467 -4.828 -6.564 1.00 89.31 96 ASP A C 1
ATOM 707 O O . ASP A 1 96 ? -16.991 -4.844 -7.670 1.00 89.31 96 ASP A O 1
ATOM 711 N N . HIS A 1 97 ? -16.598 -3.780 -5.742 1.00 90.06 97 HIS A N 1
ATOM 712 C CA . HIS A 1 97 ? -17.324 -2.550 -6.095 1.00 90.06 97 HIS A CA 1
ATOM 713 C C . HIS A 1 97 ? -16.416 -1.418 -6.601 1.00 90.06 97 HIS A C 1
ATOM 715 O O . HIS A 1 97 ? -16.911 -0.323 -6.873 1.00 90.06 97 HIS A O 1
ATOM 721 N N . THR A 1 98 ? -15.097 -1.624 -6.660 1.00 87.38 98 THR A N 1
ATOM 722 C CA . THR A 1 98 ? -14.136 -0.546 -6.951 1.00 87.38 98 THR A CA 1
ATOM 723 C C . THR A 1 98 ? -13.142 -0.908 -8.041 1.00 87.38 98 THR A C 1
ATOM 725 O O . THR A 1 98 ? -13.117 -0.263 -9.084 1.00 87.38 98 THR A O 1
ATOM 728 N N . PHE A 1 99 ? -12.275 -1.882 -7.775 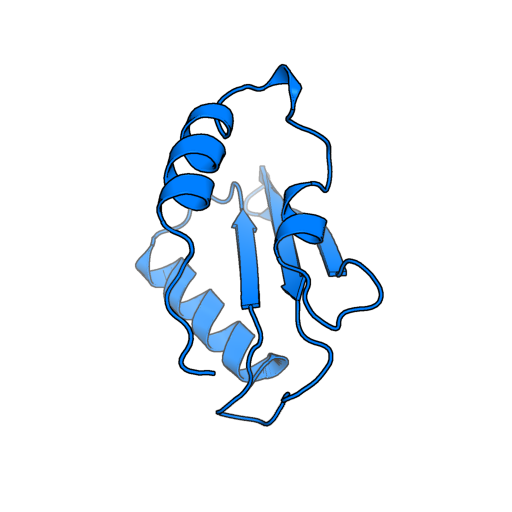1.00 83.44 99 PHE A N 1
ATOM 729 C CA . PHE A 1 99 ? -11.122 -2.188 -8.615 1.00 83.44 99 PHE A CA 1
ATOM 730 C C . PHE A 1 99 ? -11.395 -3.278 -9.656 1.00 83.44 99 PHE A C 1
ATOM 732 O O . PHE A 1 99 ? -10.690 -3.326 -10.667 1.00 83.44 99 PHE A O 1
ATOM 739 N N . ASN A 1 100 ? -12.370 -4.150 -9.385 1.00 79.88 100 ASN A N 1
ATOM 740 C CA . ASN A 1 100 ? -12.838 -5.200 -10.294 1.00 79.88 100 ASN A CA 1
ATOM 741 C C . ASN A 1 100 ? -13.979 -4.690 -11.178 1.00 79.88 100 ASN A C 1
ATOM 743 O O . ASN A 1 100 ? -14.031 -5.145 -12.345 1.00 79.88 100 ASN A O 1
#

pLDDT: mean 88.86, std 11.26, range [47.31, 98.12]

Nearest PDB structures (foldseek):
  1vz7-assembly1_A  TM=7.755E-01  e=6.896E-05  Streptomyces clavuligerus
  4zh7-assembly1_A  TM=4.136E-01  e=1.595E+00  Helicobacter pylori
  4i5s-assembly1_B  TM=3.613E-01  e=1.496E+00  Streptococcus mutans UA159
  5fs4-assembly1_A  TM=2.832E-01  e=1.404E+00  Acinetobacter phage AP205